Protein AF-A0A7V9P9K7-F1 (afdb_monomer)

Foldseek 3Di:
DVVLVVVLVVCVVVVNNLVSVVSVVVVVCCCVPVVVVVPQVVVCVVVVHNDGDDDDLLRVLVVLLVVLLVLLLCLCCLQVDHDPVNVCVSVVLVVVLVVLCVVCVVPSVSNSVSSNVSSVVSNVNSVVSCVVPVVSNVVVVCCVVVVVPDDDD

Sequence (153 aa):
ESPEIIITILFTLALRPTIALGALISDKINQWTLVVGMIPLAYSLGAGTIAALPLDLRQREEFFLTAAQSLFGLALFLCLRLSLKSAFALLGLFLVQFGLSFYFHNDESRTIVVLTYMAWLYLVLAAGIFALNYRCLIECFRTGLLARNTSPD

Radius of gyration: 18.46 Å; Cα contacts (8 Å, |Δi|>4): 88; chains: 1; bounding box: 40×52×49 Å

pLDDT: mean 88.63, std 10.18, range [42.09, 97.69]

Solvent-accessible surface area (backbone atoms only — not comparable to full-atom values): 8341 Å² total; per-residue (Å²): 107,74,72,57,54,52,52,32,50,51,31,39,75,68,75,35,50,68,61,23,49,50,50,54,52,51,49,53,50,44,48,67,47,55,52,58,55,43,51,41,52,54,49,13,61,73,68,78,41,96,48,81,71,87,67,55,74,58,55,46,31,53,52,48,25,53,51,22,46,49,49,26,52,47,40,56,35,50,77,85,50,78,47,72,68,50,52,48,50,52,52,50,53,50,50,53,51,50,53,50,50,64,71,31,63,89,39,65,72,59,38,43,54,50,34,49,52,52,20,51,50,29,42,54,53,19,51,53,43,41,64,76,42,44,68,47,50,53,50,47,52,49,47,72,68,58,62,80,73,71,82,82,133

Secondary structure (DSSP, 8-state):
-HHHHHHHHHHHHTT-HHHHHHHHHHHHHHIIIIIHHHHHHHHHHHHTS-------HHHHHHHHHHHHHHHHHHHHTTTS---HHHHHHHHHHHHHHHHHHHHHTT-HHHHHHHHHHHHHHHHHHHHHHHHHTHHHHHHHHHHHHHGGG----

Mean predicted aligned error: 6.07 Å

Structure (mmCIF, N/CA/C/O backbone):
data_AF-A0A7V9P9K7-F1
#
_entry.id   AF-A0A7V9P9K7-F1
#
loop_
_atom_site.group_PDB
_atom_site.id
_atom_site.type_symbol
_atom_site.label_atom_id
_atom_site.label_alt_id
_atom_site.label_comp_id
_atom_site.label_asym_id
_atom_site.label_entity_id
_atom_site.label_seq_id
_atom_site.pdbx_PDB_ins_code
_atom_site.Cartn_x
_atom_site.Cartn_y
_atom_site.Cartn_z
_atom_site.occupancy
_atom_site.B_iso_or_equiv
_atom_site.auth_seq_id
_atom_site.auth_comp_id
_atom_site.auth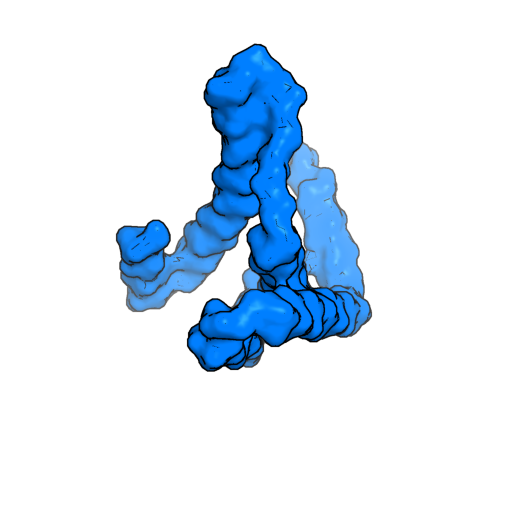_asym_id
_atom_site.auth_atom_id
_atom_site.pdbx_PDB_model_num
ATOM 1 N N . GLU A 1 1 ? 12.593 3.552 4.748 1.00 59.09 1 GLU A N 1
ATOM 2 C CA . GLU A 1 1 ? 11.525 3.172 5.698 1.00 59.09 1 GLU A CA 1
ATOM 3 C C . GLU A 1 1 ? 12.010 2.822 7.105 1.00 59.09 1 GLU A C 1
ATOM 5 O O . GLU A 1 1 ? 11.350 3.205 8.057 1.00 59.09 1 GLU A O 1
ATOM 10 N N . SER A 1 2 ? 13.148 2.137 7.295 1.00 70.00 2 SER A N 1
ATOM 11 C CA . SER A 1 2 ? 13.563 1.645 8.627 1.00 70.00 2 SER A CA 1
ATOM 12 C C . SER A 1 2 ? 13.577 2.690 9.765 1.00 70.00 2 SER A C 1
ATOM 14 O O . SER A 1 2 ? 13.103 2.358 10.849 1.00 70.00 2 SER A O 1
ATOM 16 N N . PRO A 1 3 ? 14.033 3.948 9.572 1.00 81.94 3 PRO A N 1
ATOM 17 C CA . PRO A 1 3 ? 13.933 4.975 10.618 1.00 81.94 3 PRO A CA 1
ATOM 18 C C . PRO A 1 3 ? 12.488 5.374 10.941 1.00 81.94 3 PRO A C 1
ATOM 20 O O . PRO A 1 3 ? 12.142 5.599 12.097 1.00 81.94 3 PRO A O 1
ATOM 23 N N . GLU A 1 4 ? 11.630 5.429 9.929 1.00 86.00 4 GLU A N 1
ATOM 24 C CA . GLU A 1 4 ? 10.231 5.821 10.069 1.00 86.00 4 GLU A CA 1
ATOM 25 C C . GLU A 1 4 ? 9.415 4.765 10.816 1.00 86.00 4 GLU A C 1
ATOM 27 O O . GLU A 1 4 ? 8.654 5.094 11.723 1.00 86.00 4 GLU A O 1
ATOM 32 N N . ILE A 1 5 ? 9.641 3.484 10.512 1.00 89.06 5 ILE A N 1
ATOM 33 C CA . ILE A 1 5 ? 9.011 2.369 11.228 1.00 89.06 5 ILE A CA 1
ATOM 34 C C . ILE A 1 5 ? 9.353 2.436 12.720 1.00 89.06 5 ILE A C 1
ATOM 36 O O . ILE A 1 5 ? 8.468 2.287 13.562 1.00 89.06 5 ILE A O 1
ATOM 40 N N . ILE A 1 6 ? 10.616 2.711 13.060 1.00 93.00 6 ILE A N 1
ATOM 41 C CA . ILE A 1 6 ? 11.049 2.862 14.455 1.00 93.00 6 ILE A CA 1
ATOM 42 C C . ILE A 1 6 ? 10.302 4.021 15.125 1.00 93.00 6 ILE A C 1
ATOM 44 O O . ILE A 1 6 ? 9.771 3.846 16.219 1.00 93.00 6 ILE A O 1
ATOM 48 N N . ILE A 1 7 ? 10.206 5.181 14.471 1.00 91.44 7 ILE A N 1
ATOM 49 C CA . ILE A 1 7 ? 9.491 6.353 15.001 1.00 91.44 7 ILE A CA 1
ATOM 50 C C . ILE A 1 7 ? 8.005 6.036 15.231 1.00 91.44 7 ILE A C 1
ATOM 52 O O . ILE A 1 7 ? 7.459 6.339 16.293 1.00 91.44 7 ILE A O 1
ATOM 56 N N . THR A 1 8 ? 7.357 5.362 14.285 1.00 91.44 8 THR A N 1
ATOM 57 C CA . THR A 1 8 ? 5.960 4.931 14.400 1.00 91.44 8 THR A CA 1
ATOM 58 C C . THR A 1 8 ? 5.759 3.935 15.548 1.00 91.44 8 THR A C 1
ATOM 60 O O . THR A 1 8 ? 4.786 4.047 16.304 1.00 91.44 8 THR A O 1
ATOM 63 N N . ILE A 1 9 ? 6.684 2.988 15.740 1.00 92.94 9 ILE A N 1
ATOM 64 C CA . ILE A 1 9 ? 6.665 2.063 16.883 1.00 92.94 9 ILE A CA 1
ATOM 65 C C . ILE A 1 9 ? 6.815 2.842 18.191 1.00 92.94 9 ILE A C 1
ATOM 67 O O . ILE A 1 9 ? 6.025 2.630 19.108 1.00 92.94 9 ILE A O 1
ATOM 71 N N . LEU A 1 10 ? 7.762 3.781 18.273 1.00 94.44 10 LEU A N 1
ATOM 72 C CA . LEU A 1 10 ? 7.964 4.613 19.461 1.00 94.44 10 LEU A CA 1
ATOM 73 C C . LEU A 1 10 ? 6.713 5.431 19.800 1.00 94.44 10 LEU A C 1
ATOM 75 O O . LEU A 1 10 ? 6.305 5.454 20.959 1.00 94.44 10 LEU A O 1
ATOM 79 N N . PHE A 1 11 ? 6.047 6.037 18.812 1.00 94.25 11 PHE A N 1
ATOM 80 C CA . PHE A 1 11 ? 4.777 6.731 19.040 1.00 94.25 11 PHE A CA 1
ATOM 81 C C . PHE A 1 11 ? 3.667 5.788 19.507 1.00 94.25 11 PHE A C 1
ATOM 83 O O . PHE A 1 11 ? 2.885 6.149 20.387 1.00 94.25 11 PHE A O 1
ATOM 90 N N . THR A 1 12 ? 3.610 4.570 18.972 1.00 92.88 12 THR A N 1
ATOM 91 C CA . THR A 1 12 ? 2.635 3.559 19.401 1.00 92.88 12 THR A CA 1
ATOM 92 C C . THR A 1 12 ? 2.887 3.124 20.848 1.00 92.88 12 THR A C 1
ATOM 94 O O . THR A 1 12 ? 1.952 3.104 21.648 1.00 92.88 12 THR A O 1
ATOM 97 N N . LEU A 1 13 ? 4.146 2.853 21.214 1.00 96.38 13 LEU A N 1
ATOM 98 C CA . LEU A 1 13 ? 4.561 2.504 22.579 1.00 96.38 13 LEU A CA 1
ATOM 99 C C . LEU A 1 13 ? 4.354 3.659 23.567 1.00 96.38 13 LEU A C 1
ATOM 101 O O . LEU A 1 13 ? 4.011 3.428 24.722 1.00 96.38 13 LEU A O 1
ATOM 105 N N . ALA A 1 14 ? 4.480 4.903 23.104 1.00 96.06 14 ALA A N 1
ATOM 106 C CA . ALA A 1 14 ? 4.167 6.105 23.872 1.00 96.06 14 ALA A CA 1
ATOM 107 C C . ALA A 1 14 ? 2.653 6.387 23.994 1.00 96.06 14 ALA A C 1
ATOM 109 O O . ALA A 1 14 ? 2.273 7.494 24.377 1.00 96.06 14 ALA A O 1
ATOM 110 N N . LEU A 1 15 ? 1.786 5.422 23.652 1.00 94.94 15 LEU A N 1
ATOM 111 C CA . LEU A 1 15 ? 0.321 5.535 23.673 1.00 94.94 15 LEU A CA 1
ATOM 112 C C . LEU A 1 15 ? -0.227 6.653 22.766 1.00 94.94 15 LEU A C 1
ATOM 114 O O . LEU A 1 15 ? -1.276 7.237 23.037 1.00 94.94 15 LEU A O 1
ATOM 118 N N . ARG A 1 16 ? 0.457 6.930 21.647 1.00 93.50 16 ARG A N 1
ATOM 119 C CA . ARG A 1 16 ? 0.047 7.897 20.609 1.00 93.50 16 ARG A CA 1
ATOM 120 C C . ARG A 1 16 ? -0.219 7.211 19.253 1.00 93.50 16 ARG A C 1
ATOM 122 O O . ARG A 1 16 ? 0.360 7.615 18.241 1.00 93.50 16 ARG A O 1
ATOM 129 N N . PRO A 1 17 ? -1.117 6.207 19.182 1.00 88.38 17 PRO A N 1
ATOM 130 C CA . PRO A 1 17 ? -1.341 5.420 17.966 1.00 88.38 17 PRO A CA 1
ATOM 131 C C . PRO A 1 17 ? -1.931 6.240 16.812 1.00 88.38 17 PRO A C 1
ATOM 133 O O . PRO A 1 17 ? -1.667 5.941 15.654 1.00 88.38 17 PRO A O 1
ATOM 136 N N . THR A 1 18 ? -2.692 7.301 17.096 1.00 89.56 18 THR A N 1
ATOM 137 C CA . THR A 1 18 ? -3.255 8.176 16.054 1.00 89.56 18 THR A CA 1
ATOM 138 C C . THR A 1 18 ? -2.166 8.9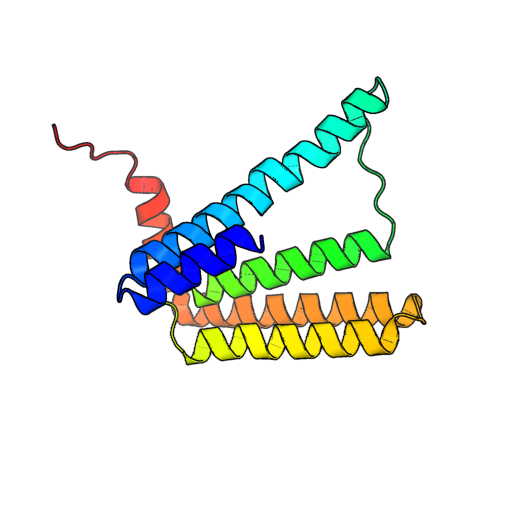39 15.300 1.00 89.56 18 THR A C 1
ATOM 140 O O . THR A 1 18 ? -2.244 9.067 14.083 1.00 89.56 18 THR A O 1
ATOM 143 N N . ILE A 1 19 ? -1.129 9.408 16.006 1.00 90.75 19 ILE A N 1
ATOM 144 C CA . ILE A 1 19 ? 0.018 10.095 15.392 1.00 90.75 19 ILE A CA 1
ATOM 145 C C . ILE A 1 19 ? 0.833 9.097 14.568 1.00 90.75 19 ILE A C 1
ATOM 147 O O . ILE A 1 19 ? 1.177 9.382 13.426 1.00 90.75 19 ILE A O 1
ATOM 151 N N . ALA A 1 20 ? 1.074 7.908 15.127 1.00 90.94 20 ALA A N 1
ATOM 152 C CA . ALA A 1 20 ? 1.761 6.818 14.444 1.00 90.94 20 ALA A CA 1
ATOM 153 C C . ALA A 1 20 ? 1.054 6.424 13.129 1.00 90.94 20 ALA A C 1
ATOM 155 O O . ALA A 1 20 ? 1.675 6.389 12.071 1.00 90.94 20 ALA A O 1
ATOM 156 N N . LEU A 1 21 ? -0.264 6.195 13.172 1.00 89.81 21 LEU A N 1
ATOM 157 C CA . LEU A 1 21 ? -1.063 5.875 11.985 1.00 89.81 21 LEU A CA 1
ATOM 158 C C . LEU A 1 21 ? -1.106 7.029 10.979 1.00 89.81 21 LEU A C 1
ATOM 160 O O . LEU A 1 21 ? -1.013 6.783 9.781 1.00 89.81 21 LEU A O 1
ATOM 164 N N . GLY A 1 22 ? -1.225 8.275 11.447 1.00 89.94 22 GLY A N 1
ATOM 165 C CA . GLY A 1 22 ? -1.194 9.453 10.581 1.00 89.94 22 GLY A CA 1
ATOM 166 C C . GLY A 1 22 ? 0.119 9.575 9.806 1.00 89.94 22 GLY A C 1
ATOM 167 O O . GLY A 1 22 ? 0.088 9.841 8.606 1.00 89.94 22 GLY A O 1
ATOM 168 N N . ALA A 1 23 ? 1.254 9.309 10.462 1.00 90.62 23 ALA A N 1
ATOM 169 C CA . ALA A 1 23 ? 2.564 9.279 9.815 1.00 90.62 23 ALA A CA 1
ATOM 170 C C . ALA A 1 23 ? 2.630 8.197 8.723 1.00 90.62 23 ALA A C 1
ATOM 172 O O . ALA A 1 23 ? 2.927 8.523 7.577 1.00 90.62 23 ALA A O 1
ATOM 173 N N . LEU A 1 24 ? 2.230 6.957 9.038 1.00 90.25 24 LEU A N 1
ATOM 174 C CA . LEU A 1 24 ? 2.217 5.854 8.065 1.00 90.25 24 LEU A CA 1
ATOM 175 C C . LEU A 1 24 ? 1.315 6.127 6.854 1.00 90.25 24 LEU A C 1
ATOM 177 O O . LEU A 1 24 ? 1.665 5.802 5.721 1.00 90.25 24 LEU A O 1
ATOM 181 N N . ILE A 1 25 ? 0.130 6.704 7.079 1.00 89.50 25 ILE A N 1
ATOM 182 C CA . ILE A 1 25 ? -0.793 7.053 5.991 1.00 89.50 25 ILE A CA 1
ATOM 183 C C . ILE A 1 25 ? -0.179 8.153 5.120 1.00 89.50 25 ILE A C 1
ATOM 185 O O . ILE A 1 25 ? -0.225 8.058 3.893 1.00 89.50 25 ILE A O 1
ATOM 189 N N . SER A 1 26 ? 0.408 9.179 5.742 1.00 90.38 26 SER A N 1
ATOM 190 C CA . SER A 1 26 ? 1.065 10.280 5.035 1.00 90.38 26 SER A CA 1
ATOM 191 C C . SER A 1 26 ? 2.215 9.783 4.164 1.00 90.38 26 SER A C 1
ATOM 193 O O . SER A 1 26 ? 2.306 10.169 2.997 1.00 90.38 26 SER A O 1
ATOM 195 N N . ASP A 1 27 ? 3.066 8.907 4.693 1.00 91.25 27 ASP A N 1
ATOM 196 C CA . ASP A 1 27 ? 4.153 8.322 3.917 1.00 91.25 27 ASP A CA 1
ATOM 197 C C . ASP A 1 27 ? 3.621 7.463 2.773 1.00 91.25 27 ASP A C 1
ATOM 199 O O . ASP A 1 27 ? 4.034 7.637 1.626 1.00 91.25 27 ASP A O 1
ATOM 203 N N . LYS A 1 28 ? 2.585 6.647 3.012 1.00 90.25 28 LYS A N 1
ATOM 204 C CA . LYS A 1 28 ? 2.004 5.843 1.934 1.00 90.25 28 LYS A CA 1
ATOM 205 C C . LYS A 1 28 ? 1.446 6.691 0.789 1.00 90.25 28 LYS A C 1
ATOM 207 O O . LYS A 1 28 ? 1.593 6.310 -0.376 1.00 90.25 28 LYS A O 1
ATOM 212 N N . ILE A 1 29 ? 0.826 7.832 1.100 1.00 91.56 29 ILE A N 1
ATOM 213 C CA . ILE A 1 29 ? 0.344 8.797 0.101 1.00 91.56 29 ILE A CA 1
ATOM 214 C C . ILE A 1 29 ? 1.524 9.410 -0.656 1.00 91.56 29 ILE A C 1
ATOM 216 O O . ILE A 1 29 ? 1.501 9.446 -1.887 1.00 91.56 29 ILE A O 1
ATOM 220 N N . ASN A 1 30 ? 2.561 9.859 0.052 1.00 93.12 30 ASN A N 1
ATOM 221 C CA . ASN A 1 30 ? 3.765 10.434 -0.547 1.00 93.12 30 ASN A CA 1
ATOM 222 C C . ASN A 1 30 ? 4.448 9.448 -1.511 1.00 93.12 30 ASN A C 1
ATOM 224 O O . ASN A 1 30 ? 4.774 9.803 -2.645 1.00 93.12 30 ASN A O 1
ATOM 228 N N . GLN A 1 31 ? 4.581 8.185 -1.108 1.00 92.00 31 GLN A N 1
ATOM 229 C CA . GLN A 1 31 ? 5.153 7.134 -1.943 1.00 92.00 31 GLN A CA 1
ATOM 230 C C . GLN A 1 31 ? 4.331 6.892 -3.219 1.00 92.00 31 GLN A C 1
ATOM 232 O O . GLN A 1 31 ? 4.884 6.819 -4.313 1.00 92.00 31 GLN A O 1
ATOM 237 N N . TRP A 1 32 ? 3.004 6.796 -3.115 1.00 91.25 32 TRP A N 1
ATOM 238 C CA . TRP A 1 32 ? 2.153 6.499 -4.274 1.00 91.25 32 TRP A CA 1
ATOM 239 C C . TRP A 1 32 ? 1.908 7.672 -5.215 1.00 91.25 32 TRP A C 1
ATOM 241 O O . TRP A 1 32 ? 1.512 7.458 -6.358 1.00 91.25 32 TRP A O 1
ATOM 251 N N . THR A 1 33 ? 2.107 8.898 -4.744 1.00 91.12 33 THR A N 1
ATOM 252 C CA . THR A 1 33 ? 1.860 10.099 -5.545 1.00 91.12 33 THR A CA 1
ATOM 253 C C . THR A 1 33 ? 3.169 10.674 -6.059 1.00 91.12 33 THR A C 1
ATOM 255 O O . THR A 1 33 ? 3.442 10.619 -7.257 1.00 91.12 33 THR A O 1
ATOM 258 N N . LEU A 1 34 ? 4.010 11.176 -5.156 1.00 90.75 34 LEU A N 1
ATOM 259 C CA . LEU A 1 34 ? 5.246 11.857 -5.510 1.00 90.75 34 LEU A CA 1
ATOM 260 C C . LEU A 1 34 ? 6.284 10.876 -6.039 1.00 90.75 34 LEU A C 1
ATOM 262 O O . LEU A 1 34 ? 6.794 11.086 -7.134 1.00 90.75 34 LEU A O 1
ATOM 266 N N . VAL A 1 35 ? 6.580 9.791 -5.320 1.00 90.50 35 VAL A N 1
ATOM 267 C CA . VAL A 1 35 ? 7.651 8.875 -5.753 1.00 90.50 35 VAL A CA 1
ATOM 268 C C . VAL A 1 35 ? 7.278 8.173 -7.058 1.00 90.50 35 VAL A C 1
ATOM 270 O O . VAL A 1 35 ? 8.032 8.254 -8.026 1.00 90.50 35 VAL A O 1
ATOM 273 N N . VAL A 1 36 ? 6.095 7.556 -7.130 1.00 90.56 36 VAL A N 1
ATOM 274 C CA . VAL A 1 36 ? 5.626 6.888 -8.359 1.00 90.56 36 VAL A CA 1
ATOM 275 C C . VAL A 1 36 ? 5.522 7.865 -9.537 1.00 90.56 36 VAL A C 1
ATOM 277 O O . VAL A 1 36 ? 5.897 7.506 -10.651 1.00 90.56 36 VAL A O 1
ATOM 280 N N . GLY A 1 37 ? 5.075 9.104 -9.310 1.00 88.12 37 GLY A N 1
ATOM 281 C CA . GLY A 1 37 ? 4.987 10.126 -10.357 1.00 88.12 37 GLY A CA 1
ATOM 282 C C . GLY A 1 37 ? 6.343 10.672 -10.818 1.00 88.12 37 GLY A C 1
ATOM 283 O O . GLY A 1 37 ? 6.503 11.016 -11.988 1.00 88.12 37 GLY A O 1
ATOM 284 N N . MET A 1 38 ? 7.341 10.727 -9.932 1.00 93.06 38 MET A N 1
ATOM 285 C CA . MET A 1 38 ? 8.672 11.242 -10.262 1.00 93.06 38 MET A CA 1
ATOM 286 C C . MET A 1 38 ? 9.494 10.281 -11.125 1.00 93.06 38 MET A C 1
ATOM 288 O O . MET A 1 38 ? 10.298 10.756 -11.924 1.00 93.06 38 MET A O 1
ATOM 292 N N . ILE A 1 39 ? 9.305 8.960 -11.018 1.00 92.81 39 ILE A N 1
ATOM 293 C CA . ILE A 1 39 ? 10.125 7.987 -11.766 1.00 92.81 39 ILE A CA 1
ATOM 294 C C . ILE A 1 39 ? 9.986 8.171 -13.294 1.00 92.81 39 ILE A C 1
ATOM 296 O O . ILE A 1 39 ? 11.016 8.332 -13.955 1.00 92.81 39 ILE A O 1
ATOM 300 N N . PRO A 1 40 ? 8.775 8.220 -13.891 1.00 90.88 40 PRO A N 1
ATOM 301 C CA . PRO A 1 40 ? 8.629 8.462 -15.329 1.00 90.88 40 PRO A CA 1
ATOM 302 C C . PRO A 1 40 ? 9.148 9.837 -15.771 1.00 90.88 40 PRO A C 1
ATOM 304 O O . PRO A 1 40 ? 9.693 9.966 -16.868 1.00 90.88 40 PRO A O 1
ATOM 307 N N . LEU A 1 41 ? 9.010 10.860 -14.917 1.00 91.94 41 LEU A N 1
ATOM 308 C CA . LEU A 1 41 ? 9.517 12.207 -15.191 1.00 91.94 41 LEU A CA 1
ATOM 309 C C . LEU A 1 41 ? 11.047 12.223 -15.243 1.00 91.94 41 LEU A C 1
ATOM 311 O O . LEU A 1 41 ? 11.624 12.716 -16.209 1.00 91.94 41 LEU A O 1
ATOM 315 N N . ALA A 1 42 ? 11.704 11.638 -14.241 1.00 93.69 42 ALA A N 1
ATOM 316 C CA . ALA A 1 42 ? 13.156 11.513 -14.201 1.00 93.69 42 ALA A CA 1
ATOM 317 C C . ALA A 1 42 ? 13.685 10.693 -15.388 1.00 93.69 42 ALA A C 1
ATOM 319 O O . ALA A 1 42 ? 14.699 11.061 -15.979 1.00 93.69 42 ALA A O 1
ATOM 320 N N . TYR A 1 43 ? 12.970 9.634 -15.784 1.00 93.69 43 TYR A N 1
ATOM 321 C CA . TYR A 1 43 ? 13.302 8.837 -16.965 1.00 93.69 43 TYR A CA 1
ATOM 322 C C . TYR A 1 43 ? 13.250 9.662 -18.258 1.00 93.69 43 TYR A C 1
ATOM 324 O O . TYR A 1 43 ? 14.221 9.670 -19.011 1.00 93.69 43 TYR A O 1
ATOM 332 N N . SER A 1 44 ? 12.163 10.408 -18.490 1.00 93.88 44 SER A N 1
ATOM 333 C CA . SER A 1 44 ? 12.039 11.293 -19.662 1.00 93.88 44 SER A CA 1
ATOM 334 C C . SER A 1 44 ? 13.138 12.360 -19.698 1.00 93.88 44 SER A C 1
ATOM 336 O O . SER A 1 44 ? 13.741 12.611 -20.741 1.00 93.88 44 SER A O 1
ATOM 338 N N . LEU A 1 45 ? 13.450 12.967 -18.548 1.00 94.25 45 LEU A N 1
ATOM 339 C CA . LEU A 1 45 ? 14.534 13.946 -18.449 1.00 94.25 45 LEU A CA 1
ATOM 340 C C . LEU A 1 45 ? 15.897 13.323 -18.782 1.00 94.25 45 LEU A C 1
ATOM 342 O O . LEU A 1 45 ? 16.655 13.905 -19.553 1.00 94.25 45 LEU A O 1
ATOM 346 N N . GLY A 1 46 ? 16.190 12.129 -18.259 1.00 93.44 46 GLY A N 1
ATOM 347 C CA . GLY A 1 46 ? 17.424 11.399 -18.564 1.00 93.44 46 GLY A CA 1
ATOM 348 C C . GLY A 1 46 ? 17.526 10.947 -20.025 1.00 93.44 46 GLY A C 1
ATOM 349 O O . GLY A 1 46 ? 18.621 10.917 -20.580 1.00 93.44 46 GLY A O 1
ATOM 350 N N . ALA A 1 47 ? 16.395 10.647 -20.667 1.00 92.31 47 ALA A N 1
ATOM 351 C CA . ALA A 1 47 ? 16.322 10.281 -22.081 1.00 92.31 47 ALA A CA 1
ATOM 352 C C . ALA A 1 47 ? 16.401 11.488 -23.039 1.00 92.31 47 ALA A C 1
ATOM 354 O O . ALA A 1 47 ? 16.482 11.298 -24.253 1.00 92.31 47 ALA A O 1
ATOM 355 N N . GLY A 1 48 ? 16.328 12.725 -22.529 1.00 92.50 48 GLY A N 1
ATOM 356 C CA . GLY A 1 48 ? 16.306 13.952 -23.337 1.00 92.50 48 GLY A CA 1
ATOM 357 C C . GLY A 1 48 ? 15.053 14.120 -24.208 1.00 92.50 48 GLY A C 1
ATOM 358 O O . GLY A 1 48 ? 15.002 15.014 -25.051 1.00 92.50 48 GLY A O 1
ATOM 359 N N . THR A 1 49 ? 14.044 13.265 -24.027 1.00 92.00 49 THR A N 1
ATOM 360 C CA . THR A 1 49 ? 12.790 13.240 -24.790 1.00 92.00 49 THR A CA 1
ATOM 361 C C . THR A 1 49 ? 11.648 12.778 -23.888 1.00 92.00 49 THR A C 1
ATOM 363 O O . THR A 1 49 ? 11.869 12.091 -22.893 1.00 92.00 49 THR A O 1
ATOM 366 N N . ILE A 1 50 ? 10.406 13.144 -24.220 1.00 91.75 50 ILE A N 1
ATOM 367 C CA . ILE A 1 50 ? 9.238 12.603 -23.512 1.00 91.75 50 ILE A CA 1
ATOM 368 C C . ILE A 1 50 ? 9.127 11.120 -23.873 1.00 91.75 50 ILE A C 1
ATOM 370 O O . ILE A 1 50 ? 8.752 10.778 -24.994 1.00 91.75 50 ILE A O 1
ATOM 374 N N . ALA A 1 51 ? 9.463 10.255 -22.920 1.00 90.31 51 ALA A N 1
ATOM 375 C CA . ALA A 1 51 ? 9.514 8.816 -23.106 1.00 90.31 51 ALA A CA 1
ATOM 376 C C . ALA A 1 51 ? 8.753 8.114 -21.978 1.00 90.31 51 ALA A C 1
ATOM 378 O O . ALA A 1 51 ? 8.924 8.413 -20.795 1.00 90.31 51 ALA A O 1
ATOM 379 N N . ALA A 1 52 ? 7.900 7.159 -22.345 1.00 88.25 52 ALA A N 1
ATOM 380 C CA . ALA A 1 52 ? 7.236 6.313 -21.366 1.00 88.25 52 ALA A CA 1
ATOM 381 C C . ALA A 1 52 ? 8.262 5.383 -20.710 1.00 88.25 52 ALA A C 1
ATOM 383 O O . ALA A 1 52 ? 9.108 4.818 -21.401 1.00 88.25 52 ALA A O 1
ATOM 384 N N . LEU A 1 53 ? 8.157 5.200 -19.392 1.00 89.38 53 LEU A N 1
ATOM 385 C CA . LEU A 1 53 ? 8.987 4.248 -18.662 1.00 89.38 53 LEU A CA 1
ATOM 386 C C . LEU A 1 53 ? 8.672 2.821 -19.157 1.00 89.38 53 LEU A C 1
ATOM 388 O O . LEU A 1 53 ? 7.537 2.363 -18.975 1.00 89.38 53 LEU A O 1
ATOM 392 N N . PRO A 1 54 ? 9.624 2.111 -19.788 1.00 91.31 54 PRO A N 1
ATOM 393 C CA . PRO A 1 54 ? 9.384 0.759 -20.261 1.00 91.31 54 PRO A CA 1
ATOM 394 C C . PRO A 1 54 ? 9.350 -0.187 -19.062 1.00 91.31 54 PRO A C 1
ATOM 396 O O . PRO A 1 54 ? 10.371 -0.440 -18.432 1.00 91.31 54 PRO A O 1
ATOM 399 N N . LEU A 1 55 ? 8.162 -0.701 -18.750 1.00 90.62 55 LEU A N 1
ATOM 400 C CA . LEU A 1 55 ? 7.987 -1.764 -17.766 1.00 90.62 55 LEU A CA 1
ATOM 401 C C . LEU A 1 55 ? 7.906 -3.108 -18.484 1.00 90.62 55 LEU A C 1
ATOM 403 O O . LEU A 1 55 ? 7.095 -3.258 -19.415 1.00 90.62 55 LEU A O 1
ATOM 407 N N . ASP A 1 56 ? 8.715 -4.065 -18.036 1.00 92.81 56 ASP A N 1
ATOM 408 C CA . ASP A 1 56 ? 8.595 -5.463 -18.446 1.00 92.81 56 ASP A CA 1
ATOM 409 C C . ASP A 1 56 ? 7.293 -6.086 -17.897 1.00 92.81 56 ASP A C 1
ATOM 411 O O . ASP A 1 56 ? 6.536 -5.462 -17.144 1.00 92.81 56 ASP A O 1
ATOM 415 N N . LEU A 1 57 ? 6.968 -7.306 -18.331 1.00 91.19 57 LEU A N 1
ATOM 416 C CA . LEU A 1 57 ? 5.706 -7.939 -17.944 1.00 91.19 57 LEU A CA 1
ATOM 417 C C . LEU A 1 57 ? 5.632 -8.176 -16.429 1.00 91.19 57 LEU A C 1
ATOM 419 O O . LEU A 1 57 ? 4.594 -7.933 -15.819 1.00 91.19 57 LEU A O 1
ATOM 423 N N . ARG A 1 58 ? 6.743 -8.577 -15.810 1.00 90.06 58 ARG A N 1
ATOM 424 C CA . ARG A 1 58 ? 6.827 -8.830 -14.372 1.00 90.06 58 ARG A CA 1
ATOM 425 C C . ARG A 1 58 ? 6.618 -7.552 -13.556 1.00 90.06 58 ARG A C 1
ATOM 427 O O . ARG A 1 58 ? 5.804 -7.548 -12.640 1.00 90.06 58 ARG A O 1
ATOM 434 N N . GLN A 1 59 ? 7.298 -6.467 -13.903 1.00 92.62 59 GLN A N 1
ATOM 435 C CA . GLN A 1 59 ? 7.201 -5.164 -13.248 1.00 92.62 59 GLN A CA 1
ATOM 436 C C . GLN A 1 59 ? 5.790 -4.587 -13.353 1.00 92.62 59 GLN A C 1
ATOM 438 O O . GLN A 1 59 ? 5.305 -3.976 -12.402 1.00 92.62 59 GLN A O 1
ATOM 443 N N . ARG A 1 60 ? 5.102 -4.792 -14.486 1.00 93.50 60 ARG A N 1
ATOM 444 C CA . ARG A 1 60 ? 3.689 -4.403 -14.625 1.00 93.50 60 ARG A CA 1
ATOM 445 C C . ARG A 1 60 ? 2.800 -5.158 -13.649 1.00 93.50 60 ARG A C 1
ATOM 447 O O . ARG A 1 60 ? 1.957 -4.531 -13.014 1.00 93.50 60 ARG A O 1
ATOM 454 N N . GLU A 1 61 ? 3.002 -6.464 -13.501 1.00 94.38 61 GLU A N 1
ATOM 455 C CA . GLU A 1 61 ? 2.242 -7.267 -12.540 1.00 94.38 61 GLU A CA 1
ATOM 456 C C . GLU A 1 61 ? 2.587 -6.916 -11.087 1.00 94.38 61 GLU A C 1
ATOM 458 O O . GLU A 1 61 ? 1.690 -6.815 -10.255 1.00 94.38 61 GLU A O 1
ATOM 463 N N . GLU A 1 62 ? 3.857 -6.653 -10.767 1.00 93.38 62 GLU A N 1
ATOM 464 C CA . GLU A 1 62 ? 4.274 -6.173 -9.442 1.00 93.38 62 GLU A CA 1
ATOM 465 C C . GLU A 1 62 ? 3.629 -4.811 -9.123 1.00 93.38 62 GLU A C 1
ATOM 467 O O . GLU A 1 62 ? 3.091 -4.608 -8.029 1.00 93.38 62 GLU A O 1
ATOM 472 N N . PHE A 1 63 ? 3.599 -3.894 -10.094 1.00 94.12 63 PHE A N 1
ATOM 473 C CA . PHE A 1 63 ? 2.921 -2.605 -9.967 1.00 94.12 63 PHE A CA 1
ATOM 474 C C . PHE A 1 63 ? 1.407 -2.774 -9.775 1.00 94.12 63 PHE A C 1
ATOM 476 O O . PHE A 1 63 ? 0.827 -2.184 -8.859 1.00 94.12 63 PHE A O 1
ATOM 483 N N . PHE A 1 64 ? 0.770 -3.615 -10.595 1.00 95.56 64 PHE A N 1
ATOM 484 C CA . PHE A 1 64 ? -0.662 -3.900 -10.524 1.00 95.56 64 PHE A CA 1
ATOM 485 C C . PHE A 1 64 ? -1.057 -4.526 -9.182 1.00 95.56 64 PHE A C 1
ATOM 487 O O . PHE A 1 64 ? -2.000 -4.065 -8.536 1.00 95.56 64 PHE A O 1
ATOM 494 N N . LEU A 1 65 ? -0.293 -5.513 -8.713 1.00 95.81 65 LEU A N 1
ATOM 495 C CA . LEU A 1 65 ? -0.479 -6.141 -7.410 1.00 95.81 65 LEU A CA 1
ATOM 496 C C . LEU A 1 65 ? -0.367 -5.131 -6.269 1.00 95.81 65 LEU A C 1
ATOM 498 O O . LEU A 1 65 ? -1.218 -5.105 -5.380 1.00 95.81 65 LEU A O 1
ATOM 502 N N . THR A 1 66 ? 0.648 -4.267 -6.306 1.00 94.94 66 THR A N 1
ATOM 503 C CA . THR A 1 66 ? 0.850 -3.247 -5.270 1.00 94.94 66 THR A CA 1
ATOM 504 C C . THR A 1 66 ? -0.307 -2.240 -5.268 1.00 94.94 66 THR A C 1
ATOM 506 O O . THR A 1 66 ? -0.770 -1.826 -4.198 1.00 94.94 66 THR A O 1
ATOM 509 N N . ALA A 1 67 ? -0.823 -1.862 -6.443 1.00 95.44 67 ALA A N 1
ATOM 510 C CA . ALA A 1 67 ? -1.991 -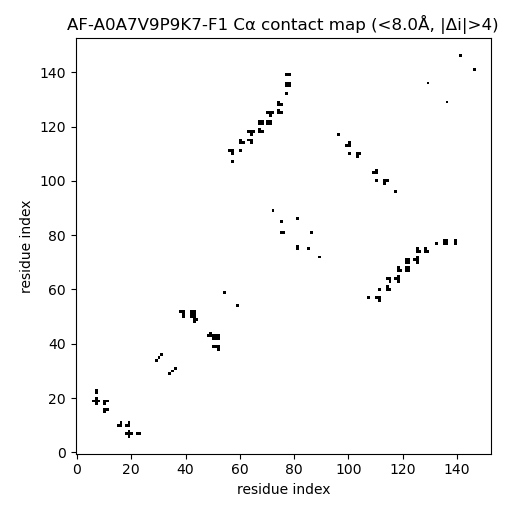0.990 -6.566 1.00 95.44 67 ALA A CA 1
ATOM 511 C C . ALA A 1 67 ? -3.257 -1.653 -5.995 1.00 95.44 67 ALA A C 1
ATOM 513 O O . ALA A 1 67 ? -3.972 -1.041 -5.198 1.00 95.44 67 ALA A O 1
ATOM 514 N N . ALA A 1 68 ? -3.494 -2.927 -6.321 1.00 97.00 68 ALA A N 1
ATOM 515 C CA . ALA A 1 68 ? -4.610 -3.709 -5.795 1.00 97.00 68 ALA A CA 1
ATOM 516 C C . ALA A 1 68 ? -4.545 -3.867 -4.266 1.00 97.00 68 ALA A C 1
ATOM 518 O O . ALA A 1 68 ? -5.535 -3.628 -3.572 1.00 97.00 68 ALA A O 1
ATOM 519 N N . GLN A 1 69 ? -3.368 -4.190 -3.722 1.00 95.88 69 GLN A N 1
ATOM 520 C CA . GLN A 1 69 ? -3.138 -4.271 -2.278 1.00 95.88 69 GLN A CA 1
ATOM 521 C C . GLN A 1 69 ? -3.381 -2.916 -1.595 1.00 95.88 69 GLN A C 1
ATOM 523 O O . GLN A 1 69 ? -3.945 -2.862 -0.503 1.00 95.88 69 GLN A O 1
ATOM 528 N N . SER A 1 70 ? -2.996 -1.812 -2.239 1.00 93.88 70 SER A N 1
ATOM 529 C CA . SER A 1 70 ? -3.217 -0.462 -1.705 1.00 93.88 70 SER A CA 1
ATOM 530 C C . SER A 1 70 ? -4.703 -0.108 -1.666 1.00 93.88 70 SER A C 1
ATOM 532 O O . SER A 1 70 ? -5.176 0.442 -0.671 1.00 93.88 70 SER A O 1
ATOM 534 N N . LEU A 1 71 ? -5.461 -0.495 -2.696 1.00 94.44 71 LEU A N 1
ATOM 535 C CA . LEU A 1 71 ? -6.913 -0.334 -2.719 1.00 94.44 71 LEU A CA 1
ATOM 536 C C . LEU A 1 71 ? -7.600 -1.186 -1.641 1.00 94.44 71 LEU A C 1
ATOM 538 O O . LEU A 1 71 ? -8.516 -0.709 -0.975 1.00 94.44 71 LEU A O 1
ATOM 542 N N . PHE A 1 72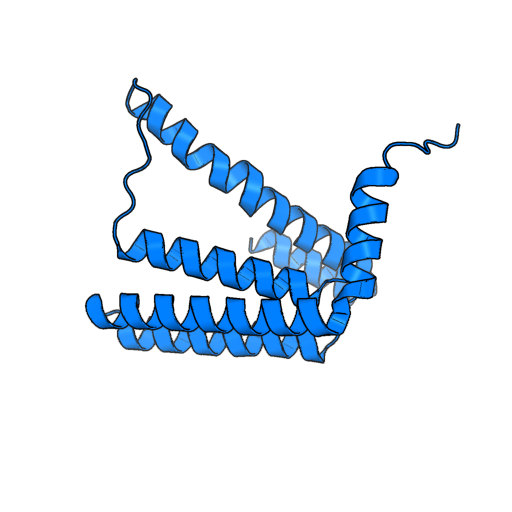 ? -7.137 -2.417 -1.420 1.00 95.25 72 PHE A N 1
ATOM 543 C CA . PHE A 1 72 ? -7.613 -3.263 -0.324 1.00 95.25 72 PHE A CA 1
ATOM 544 C C . PHE A 1 72 ? -7.297 -2.668 1.056 1.00 95.25 72 PHE A C 1
ATOM 546 O O . PHE A 1 72 ? -8.165 -2.634 1.927 1.00 95.25 72 PHE A O 1
ATOM 553 N N . GLY A 1 73 ? -6.088 -2.133 1.248 1.00 92.31 73 GLY A N 1
ATOM 554 C CA . GLY A 1 73 ? -5.718 -1.403 2.460 1.00 92.31 73 GLY A CA 1
ATOM 555 C C . GLY A 1 73 ? -6.629 -0.203 2.713 1.00 92.31 73 GLY A C 1
ATOM 556 O O . GLY A 1 73 ? -7.137 -0.050 3.822 1.00 92.31 73 GLY A O 1
ATOM 557 N N . LEU A 1 74 ? -6.914 0.590 1.675 1.00 91.12 74 LEU A N 1
ATOM 558 C CA . LEU A 1 74 ? -7.875 1.693 1.740 1.00 91.12 74 LEU A CA 1
ATOM 559 C C . LEU A 1 74 ? -9.288 1.201 2.086 1.00 91.12 74 LEU A C 1
ATOM 561 O O . LEU A 1 74 ? -9.951 1.803 2.928 1.00 91.12 74 LEU A O 1
ATOM 565 N N . ALA A 1 75 ? -9.729 0.088 1.492 1.00 91.44 75 ALA A N 1
ATOM 566 C CA . ALA A 1 75 ? -11.027 -0.518 1.777 1.00 91.44 75 ALA A CA 1
ATOM 567 C C . ALA A 1 75 ? -11.163 -0.919 3.253 1.00 91.44 75 ALA A C 1
ATOM 569 O O . ALA A 1 75 ? -12.204 -0.713 3.869 1.00 91.44 75 ALA A O 1
ATOM 570 N N . LEU A 1 76 ? -10.096 -1.444 3.856 1.00 89.56 76 LEU A N 1
ATOM 571 C CA . LEU A 1 76 ? -10.056 -1.767 5.283 1.00 89.56 76 LEU A CA 1
ATOM 572 C C . LEU A 1 76 ? -9.965 -0.530 6.192 1.00 89.56 76 LEU A C 1
ATOM 574 O O . LEU A 1 76 ? -10.335 -0.609 7.362 1.00 89.56 76 LEU A O 1
ATOM 578 N N . PHE A 1 77 ? -9.485 0.596 5.663 1.00 86.31 77 PHE A N 1
ATOM 579 C CA . PHE A 1 77 ? -9.336 1.878 6.362 1.00 86.31 77 PHE A CA 1
ATOM 580 C C . PHE A 1 77 ? -10.490 2.859 6.138 1.00 86.31 77 PHE A C 1
ATOM 582 O O . PHE A 1 77 ? -10.418 3.999 6.594 1.00 86.31 77 PHE A O 1
ATOM 589 N N . LEU A 1 78 ? -11.560 2.425 5.475 1.00 77.69 78 LEU A N 1
ATOM 590 C CA . LEU A 1 78 ? -12.618 3.271 4.920 1.00 77.69 78 LEU A CA 1
ATOM 591 C C . LEU A 1 78 ? -13.254 4.285 5.875 1.00 77.69 78 LEU A C 1
ATOM 593 O O . LEU A 1 78 ? -13.748 5.309 5.427 1.00 77.69 78 LEU A O 1
ATOM 597 N N . CYS A 1 79 ? -13.247 3.996 7.177 1.00 69.69 79 CYS A N 1
ATOM 598 C CA . CYS A 1 79 ? -13.805 4.859 8.218 1.00 69.69 79 CYS A CA 1
ATOM 599 C C . CYS A 1 79 ? -12.729 5.396 9.181 1.00 69.69 79 CYS A C 1
ATOM 601 O O . CYS A 1 79 ? -13.017 5.617 10.357 1.00 69.69 79 CYS A O 1
ATOM 603 N N . LEU A 1 80 ? -11.475 5.535 8.716 1.00 69.00 80 LEU A N 1
ATOM 604 C CA . LEU A 1 80 ? -10.306 5.997 9.492 1.00 69.00 80 LEU A CA 1
ATOM 605 C C . LEU A 1 80 ? -10.037 5.168 10.763 1.00 69.00 80 LEU A C 1
ATOM 607 O O . LEU A 1 80 ? -9.419 5.632 11.720 1.00 69.00 80 LEU A O 1
ATOM 611 N N . ARG A 1 81 ? -10.513 3.919 10.785 1.00 74.50 81 ARG A N 1
ATOM 612 C CA . ARG A 1 81 ? -10.375 2.993 11.910 1.00 74.50 81 ARG A CA 1
ATOM 613 C C . ARG A 1 81 ? -9.804 1.676 11.414 1.00 74.50 81 ARG A C 1
ATOM 615 O O . ARG A 1 81 ? -10.497 0.915 10.747 1.00 74.50 81 ARG A O 1
ATOM 622 N N . LEU A 1 82 ? -8.564 1.387 11.795 1.00 81.12 82 LEU A N 1
ATOM 623 C CA . LEU A 1 82 ? -7.980 0.066 11.603 1.00 81.12 82 LEU A CA 1
ATOM 624 C C . LEU A 1 82 ? -8.316 -0.814 12.810 1.00 81.12 82 LEU A C 1
ATOM 626 O O . LEU A 1 82 ? -7.892 -0.542 13.931 1.00 81.12 82 LEU A O 1
ATOM 630 N N . SER A 1 83 ? -9.073 -1.881 12.583 1.00 87.06 83 SER A N 1
ATOM 631 C CA . SER A 1 83 ? -9.288 -2.921 13.590 1.00 87.06 83 SER A CA 1
ATOM 632 C C . SER A 1 83 ? -8.107 -3.898 13.634 1.00 87.06 83 SER A C 1
ATOM 634 O O . SER A 1 83 ? -7.401 -4.084 12.644 1.00 87.06 83 SER A O 1
ATOM 636 N N . LEU A 1 84 ? -7.928 -4.619 14.744 1.00 88.69 84 LEU A N 1
ATOM 637 C CA . LEU A 1 84 ? -6.937 -5.704 14.797 1.00 88.69 84 LEU A CA 1
ATOM 638 C C . LEU A 1 84 ? -7.202 -6.777 13.731 1.00 88.69 84 LEU A C 1
ATOM 640 O O . LEU A 1 84 ? -6.266 -7.296 13.133 1.00 88.69 84 LEU A O 1
ATOM 644 N N . LYS A 1 85 ? -8.476 -7.070 13.437 1.00 90.31 85 LYS A N 1
ATOM 645 C CA . LYS A 1 85 ? -8.854 -8.034 12.392 1.00 90.31 85 LYS A CA 1
ATOM 646 C C . LYS A 1 85 ? -8.368 -7.591 11.012 1.00 90.31 85 LYS A C 1
ATOM 648 O O . LYS A 1 85 ? -7.830 -8.406 10.272 1.00 90.31 85 LYS A O 1
ATOM 653 N N . SER A 1 86 ? -8.524 -6.309 10.679 1.00 90.00 86 SER A N 1
ATOM 654 C CA . SER A 1 86 ? -8.053 -5.766 9.402 1.00 90.00 86 SER A CA 1
ATOM 655 C C . SER A 1 86 ? -6.527 -5.694 9.332 1.00 90.00 86 SER A C 1
ATOM 657 O O . SER A 1 86 ? -5.961 -5.997 8.285 1.00 90.00 86 SER A O 1
ATOM 659 N N . ALA A 1 87 ? -5.855 -5.387 10.446 1.00 90.75 87 ALA A N 1
ATOM 660 C CA . ALA A 1 87 ? -4.397 -5.448 10.535 1.00 90.75 87 ALA A CA 1
ATOM 661 C C . ALA A 1 87 ? -3.865 -6.868 10.265 1.00 90.75 87 ALA A C 1
ATOM 663 O O . ALA A 1 87 ? -2.974 -7.047 9.437 1.00 90.75 87 ALA A O 1
ATOM 664 N N . PHE A 1 88 ? -4.453 -7.887 10.903 1.00 94.38 88 PHE A N 1
ATOM 665 C CA . PHE A 1 88 ? -4.084 -9.285 10.661 1.00 94.38 88 PHE A CA 1
ATOM 666 C C . PHE A 1 88 ? -4.433 -9.754 9.248 1.00 9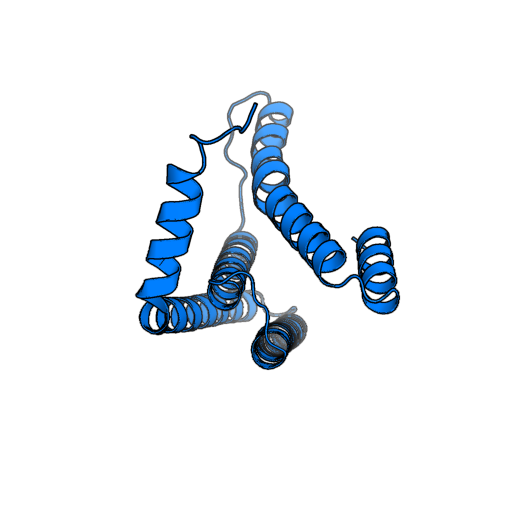4.38 88 PHE A C 1
ATOM 668 O O . PHE A 1 88 ? -3.674 -10.531 8.679 1.00 94.38 88 PHE A O 1
ATOM 675 N N . ALA A 1 89 ? -5.531 -9.275 8.658 1.00 93.31 89 ALA A N 1
ATOM 676 C CA . ALA A 1 89 ? -5.866 -9.580 7.269 1.00 93.31 89 ALA A CA 1
ATOM 677 C C . ALA A 1 89 ? -4.807 -9.034 6.295 1.00 93.31 89 ALA A C 1
ATOM 679 O O . ALA A 1 89 ? -4.360 -9.767 5.416 1.00 93.31 89 ALA A O 1
ATOM 680 N N . LEU A 1 90 ? -4.364 -7.782 6.482 1.00 92.50 90 LEU A N 1
ATOM 681 C CA . LEU A 1 90 ? -3.287 -7.185 5.684 1.00 92.50 90 LEU A CA 1
ATOM 682 C C . LEU A 1 90 ? -1.973 -7.942 5.850 1.00 92.50 90 LEU A C 1
ATOM 684 O O . LEU A 1 90 ? -1.363 -8.329 4.857 1.00 92.50 90 LEU A O 1
ATOM 688 N N . LEU A 1 91 ? -1.557 -8.179 7.097 1.00 94.69 91 LEU A N 1
ATOM 689 C CA . LEU A 1 91 ? -0.311 -8.880 7.386 1.00 94.69 91 LEU A CA 1
ATOM 690 C C . LEU A 1 91 ? -0.339 -10.314 6.847 1.00 94.69 91 LEU A C 1
ATOM 692 O O . LEU A 1 91 ? 0.617 -10.750 6.219 1.00 94.69 91 LEU A O 1
ATOM 696 N N . GLY A 1 92 ? -1.436 -11.039 7.062 1.00 96.44 92 GLY A N 1
ATOM 697 C CA . GLY A 1 92 ? -1.590 -12.419 6.614 1.00 96.44 92 GLY A CA 1
ATOM 698 C C . GLY A 1 92 ? -1.527 -12.544 5.095 1.00 96.44 92 GLY A C 1
ATOM 699 O O . GLY A 1 92 ? -0.751 -13.348 4.585 1.00 96.44 92 GLY A O 1
ATOM 700 N N . LEU A 1 93 ? -2.283 -11.717 4.365 1.00 94.88 93 LEU A N 1
ATOM 701 C CA . LEU A 1 93 ? -2.251 -11.726 2.899 1.00 94.88 93 LEU A CA 1
ATOM 702 C C . LEU A 1 93 ? -0.884 -11.299 2.353 1.00 94.88 93 LEU A C 1
ATOM 704 O O . LEU A 1 93 ? -0.380 -11.935 1.428 1.00 94.88 93 LEU A O 1
ATOM 708 N N . PHE A 1 94 ? -0.247 -10.300 2.970 1.00 94.81 94 PHE A N 1
ATOM 709 C CA . PHE A 1 94 ? 1.111 -9.895 2.616 1.00 94.81 94 PHE A CA 1
ATOM 710 C C . PHE A 1 94 ? 2.127 -11.025 2.832 1.00 94.81 94 PHE A C 1
ATOM 712 O O . PHE A 1 94 ? 2.952 -11.277 1.960 1.00 94.81 94 PHE A O 1
ATOM 719 N N . LEU A 1 95 ? 2.065 -11.747 3.955 1.00 96.50 95 LEU A N 1
ATOM 720 C CA . LEU A 1 95 ? 2.977 -12.862 4.232 1.00 96.50 95 LEU A CA 1
ATOM 721 C C . LEU A 1 95 ? 2.759 -14.039 3.277 1.00 96.50 95 LEU A C 1
ATOM 723 O O . LEU A 1 95 ? 3.732 -14.641 2.826 1.00 96.50 95 LEU A O 1
ATOM 727 N N . VAL A 1 96 ? 1.505 -14.346 2.931 1.00 95.00 96 VAL A N 1
ATOM 728 C CA . VAL A 1 96 ? 1.182 -15.359 1.914 1.00 95.00 96 VAL A CA 1
ATOM 729 C C . VAL A 1 96 ? 1.765 -14.954 0.563 1.00 95.00 96 VAL A C 1
ATOM 731 O O . VAL A 1 96 ? 2.465 -15.745 -0.066 1.00 95.00 96 VAL A O 1
ATOM 734 N N . GLN A 1 97 ? 1.541 -13.709 0.143 1.00 93.62 97 GLN A N 1
ATOM 735 C CA . GLN A 1 97 ? 2.111 -13.156 -1.083 1.00 93.62 97 GLN A CA 1
ATOM 736 C C . GLN A 1 97 ? 3.641 -13.225 -1.082 1.00 93.62 97 GLN A C 1
ATOM 738 O O . GLN A 1 97 ? 4.238 -13.663 -2.063 1.00 93.62 97 GLN A O 1
ATOM 743 N N . PHE A 1 98 ? 4.275 -12.807 0.013 1.00 92.94 98 PHE A N 1
ATOM 744 C CA . PHE A 1 98 ? 5.725 -12.814 0.167 1.00 92.94 98 PHE A CA 1
ATOM 745 C C . PHE A 1 98 ? 6.288 -14.237 0.079 1.00 92.94 98 PHE A C 1
ATOM 747 O O . PHE A 1 98 ? 7.238 -14.474 -0.663 1.00 92.94 98 PHE A O 1
ATOM 754 N N . GLY A 1 99 ? 5.665 -15.198 0.766 1.00 93.62 99 GLY A N 1
ATOM 755 C CA . GLY A 1 99 ? 6.063 -16.605 0.719 1.00 93.62 99 GLY A CA 1
ATOM 756 C C . GLY A 1 99 ? 5.909 -17.223 -0.672 1.00 93.62 99 GLY A C 1
ATOM 757 O O . GLY A 1 99 ? 6.813 -17.914 -1.137 1.00 93.62 99 GLY A O 1
ATOM 758 N N . LEU A 1 100 ? 4.806 -16.933 -1.370 1.00 91.38 100 LEU A N 1
ATOM 759 C CA . LEU A 1 100 ? 4.590 -17.389 -2.746 1.00 91.38 100 LEU A CA 1
ATOM 760 C C . LEU A 1 100 ? 5.605 -16.769 -3.714 1.00 91.38 100 LEU A C 1
ATOM 762 O O . LEU A 1 100 ? 6.181 -17.483 -4.531 1.00 91.38 100 LEU A O 1
ATOM 766 N N . SER A 1 101 ? 5.859 -15.463 -3.599 1.00 88.25 101 SER A N 1
ATOM 767 C CA . SER A 1 101 ? 6.851 -14.757 -4.418 1.00 88.25 101 SER A CA 1
ATOM 768 C C . SER A 1 101 ? 8.258 -15.321 -4.205 1.00 88.25 101 SER A C 1
ATOM 770 O O . SER A 1 101 ? 8.984 -15.555 -5.168 1.00 88.25 101 SER A O 1
ATOM 772 N N . PHE A 1 102 ? 8.620 -15.629 -2.956 1.00 90.50 102 PHE A N 1
ATOM 773 C CA . PHE A 1 102 ? 9.895 -16.266 -2.629 1.00 90.50 102 PHE A CA 1
ATOM 774 C C . PHE A 1 102 ? 10.004 -17.683 -3.210 1.00 90.50 102 PHE A C 1
ATOM 776 O O . PHE A 1 102 ? 11.038 -18.047 -3.763 1.00 90.50 102 PHE A O 1
ATOM 783 N N . TYR A 1 103 ? 8.934 -18.478 -3.125 1.00 90.69 103 TYR A N 1
ATOM 784 C CA . TYR A 1 103 ? 8.918 -19.853 -3.626 1.00 90.69 103 TYR A CA 1
ATOM 785 C C . TYR A 1 103 ? 9.017 -19.931 -5.158 1.00 90.69 103 TYR A C 1
ATOM 787 O O . TYR A 1 103 ? 9.780 -20.735 -5.690 1.00 90.69 103 TYR A O 1
ATOM 795 N N . PHE A 1 104 ? 8.275 -19.082 -5.875 1.00 89.62 104 PHE A N 1
ATOM 796 C CA . PHE A 1 104 ? 8.227 -19.090 -7.341 1.00 89.62 104 PHE A CA 1
ATOM 797 C C . PHE A 1 104 ? 9.279 -18.198 -8.009 1.00 89.62 104 PHE A C 1
ATOM 799 O O . PHE A 1 104 ? 9.317 -18.148 -9.233 1.00 89.62 104 PHE A O 1
ATOM 806 N N . HIS A 1 105 ? 10.170 -17.555 -7.246 1.00 85.81 105 HIS A N 1
ATOM 807 C CA . HIS A 1 105 ? 11.132 -16.566 -7.751 1.00 85.81 105 HIS A CA 1
ATOM 808 C C . HIS A 1 105 ? 11.965 -17.028 -8.962 1.00 85.81 105 HIS A C 1
ATOM 810 O O . HIS A 1 105 ? 12.293 -16.210 -9.818 1.00 85.81 105 HIS A O 1
ATOM 816 N N . ASN A 1 106 ? 12.290 -18.324 -9.047 1.00 87.06 106 ASN A N 1
ATOM 817 C CA . ASN A 1 106 ? 13.096 -18.893 -10.135 1.00 87.06 106 ASN A CA 1
ATOM 818 C C . ASN A 1 106 ? 12.298 -19.183 -11.422 1.00 87.06 106 ASN A C 1
ATOM 820 O O . ASN A 1 106 ? 12.901 -19.468 -12.453 1.00 87.06 106 ASN A O 1
ATOM 824 N N . ASP A 1 107 ? 10.964 -19.141 -11.372 1.00 90.56 107 ASP A N 1
ATOM 825 C CA . ASP A 1 107 ? 10.079 -19.374 -12.515 1.00 90.56 107 ASP A CA 1
ATOM 826 C C . ASP A 1 107 ? 9.287 -18.099 -12.822 1.00 90.56 107 ASP A C 1
ATOM 828 O O . ASP A 1 107 ? 8.308 -17.747 -12.153 1.00 90.56 107 ASP A O 1
ATOM 832 N N . GLU A 1 108 ? 9.730 -17.388 -13.856 1.00 86.44 108 GLU A N 1
ATOM 833 C CA . GLU A 1 108 ? 9.154 -16.109 -14.263 1.00 86.44 108 GLU A CA 1
ATOM 834 C C . GLU A 1 108 ? 7.683 -16.248 -14.680 1.00 86.44 108 GLU A C 1
ATOM 836 O O . GLU A 1 108 ? 6.841 -15.442 -14.281 1.00 86.44 108 GLU A O 1
ATOM 841 N N . SER A 1 109 ? 7.342 -17.322 -15.399 1.00 90.50 109 SER A N 1
ATOM 842 C CA . SER A 1 109 ? 5.978 -17.565 -15.877 1.00 90.50 109 SER A CA 1
ATOM 843 C C . SER A 1 109 ? 5.003 -17.789 -14.719 1.00 90.50 109 SER A C 1
ATOM 845 O O . SER A 1 109 ? 3.912 -17.216 -14.690 1.00 90.50 109 SER A O 1
ATOM 847 N N . ARG A 1 110 ? 5.414 -18.576 -13.718 1.00 90.25 110 ARG A N 1
ATOM 848 C CA . ARG A 1 110 ? 4.610 -18.841 -12.518 1.00 90.25 110 ARG A CA 1
ATOM 849 C C . ARG A 1 110 ? 4.510 -17.613 -11.635 1.00 90.25 110 ARG A C 1
ATOM 851 O O . ARG A 1 110 ? 3.438 -17.358 -11.095 1.00 90.25 110 ARG A O 1
ATOM 858 N N . THR A 1 111 ? 5.591 -16.844 -11.524 1.00 91.00 111 THR A N 1
ATOM 859 C CA . THR A 1 111 ? 5.604 -15.598 -10.757 1.00 91.00 111 THR A CA 1
ATOM 860 C C . THR A 1 111 ? 4.563 -14.620 -11.295 1.00 91.00 111 THR A C 1
ATOM 862 O O . THR A 1 111 ? 3.728 -14.157 -10.525 1.00 91.00 111 THR A O 1
ATOM 865 N N . ILE A 1 112 ? 4.545 -14.373 -12.610 1.00 91.56 112 ILE A N 1
ATOM 866 C CA . ILE A 1 112 ? 3.563 -13.492 -13.268 1.00 91.56 112 ILE A CA 1
ATOM 867 C C . ILE A 1 112 ? 2.137 -13.944 -12.939 1.00 91.56 112 ILE A C 1
ATOM 869 O O . ILE A 1 112 ? 1.338 -13.163 -12.431 1.00 91.56 112 ILE A O 1
ATOM 873 N N . VAL A 1 113 ? 1.840 -15.230 -13.134 1.00 93.12 113 VAL A N 1
ATOM 874 C CA . VAL A 1 113 ? 0.508 -15.795 -12.872 1.00 93.12 113 VAL A CA 1
ATOM 875 C C . VAL A 1 113 ? 0.088 -15.616 -11.407 1.00 93.12 113 VAL A C 1
ATOM 877 O O . VAL A 1 113 ? -1.049 -15.232 -11.128 1.00 93.12 113 VAL A O 1
ATOM 880 N N . VAL A 1 114 ? 0.996 -15.862 -10.461 1.00 93.12 114 VAL A N 1
ATOM 881 C CA . VAL A 1 114 ? 0.738 -15.684 -9.024 1.00 93.12 114 VAL A CA 1
ATOM 882 C C . VAL A 1 114 ? 0.477 -14.217 -8.680 1.00 93.12 114 VAL A C 1
ATOM 884 O O . VAL A 1 114 ? -0.472 -13.936 -7.946 1.00 93.12 114 VAL A O 1
ATOM 887 N N . LEU A 1 115 ? 1.274 -13.287 -9.219 1.00 93.75 115 LEU A N 1
ATOM 888 C CA . LEU A 1 115 ? 1.085 -11.848 -9.018 1.00 93.75 115 LEU A CA 1
ATOM 889 C C . LEU A 1 115 ? -0.304 -11.413 -9.512 1.00 93.75 115 LEU A C 1
ATOM 891 O O . LEU A 1 115 ? -1.047 -10.782 -8.758 1.00 93.75 115 LEU A O 1
ATOM 895 N N . THR A 1 116 ? -0.695 -11.831 -10.720 1.00 94.69 116 THR A N 1
ATOM 896 C CA . THR A 1 116 ? -2.003 -11.507 -11.303 1.00 94.69 116 THR A CA 1
ATOM 897 C C . THR A 1 116 ? -3.157 -12.052 -10.457 1.00 94.69 116 THR A C 1
ATOM 899 O O . THR A 1 116 ? -4.094 -11.316 -10.139 1.00 94.69 116 THR A O 1
ATOM 902 N N . TYR A 1 117 ? -3.111 -13.326 -10.046 1.00 95.38 117 TYR A N 1
ATOM 903 C CA . TYR A 1 117 ? -4.177 -13.916 -9.224 1.00 95.38 117 TYR A CA 1
ATOM 904 C C . TYR A 1 117 ? -4.297 -13.248 -7.854 1.00 95.38 117 TYR A C 1
ATOM 906 O O . TYR A 1 117 ? -5.411 -12.992 -7.393 1.00 95.38 117 TYR A O 1
ATOM 914 N N . MET A 1 118 ? -3.170 -12.927 -7.214 1.00 95.44 118 MET A N 1
ATOM 915 C CA . MET A 1 118 ? -3.175 -12.207 -5.941 1.00 95.44 118 MET A CA 1
ATOM 916 C C . MET A 1 118 ? -3.737 -10.791 -6.097 1.00 95.44 118 MET A C 1
ATOM 918 O O . MET A 1 118 ? -4.501 -10.345 -5.242 1.00 95.44 118 MET A O 1
ATOM 922 N N . ALA A 1 119 ? -3.433 -10.101 -7.199 1.00 96.75 119 ALA A N 1
ATOM 923 C CA . ALA A 1 119 ? -3.970 -8.772 -7.470 1.00 96.75 119 ALA A CA 1
ATOM 924 C C . ALA A 1 119 ? -5.500 -8.812 -7.595 1.00 96.75 119 ALA A C 1
ATOM 926 O O . ALA A 1 119 ? -6.201 -8.052 -6.925 1.00 96.75 119 ALA A O 1
ATOM 927 N N . TRP A 1 120 ? -6.034 -9.760 -8.370 1.00 97.56 120 TRP A N 1
ATOM 928 C CA . TRP A 1 120 ? -7.479 -9.966 -8.473 1.00 97.56 120 TRP A CA 1
ATOM 929 C C . TRP A 1 120 ? -8.121 -10.348 -7.140 1.00 97.56 120 TRP A C 1
ATOM 931 O O . TRP A 1 120 ? -9.198 -9.841 -6.827 1.00 97.56 120 TRP A O 1
ATOM 941 N N . LEU A 1 121 ? -7.461 -11.175 -6.325 1.00 97.00 121 LEU A N 1
ATOM 942 C CA . LEU A 1 121 ? -7.933 -11.498 -4.979 1.00 97.00 121 LEU A CA 1
ATOM 943 C C . LEU A 1 121 ? -8.078 -10.232 -4.121 1.00 97.00 121 LEU A C 1
ATOM 945 O O . LEU A 1 121 ? -9.138 -10.017 -3.533 1.00 97.00 121 LEU A O 1
ATOM 949 N N . TYR A 1 122 ? -7.060 -9.366 -4.086 1.00 97.62 122 TYR A N 1
ATOM 950 C CA . TYR A 1 122 ? -7.142 -8.094 -3.362 1.00 97.62 122 TYR A CA 1
ATOM 951 C C . TYR A 1 122 ? -8.263 -7.199 -3.893 1.00 97.62 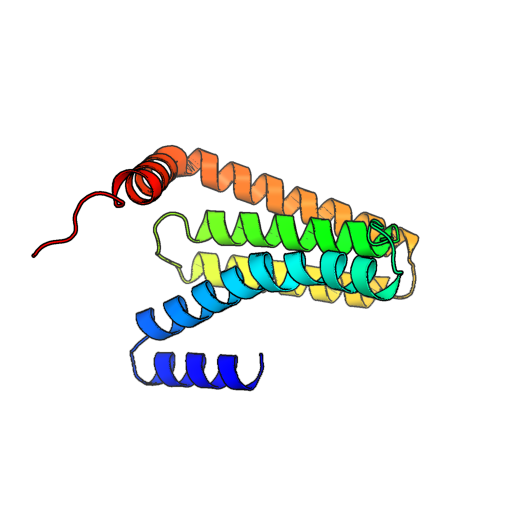122 TYR A C 1
ATOM 953 O O . TYR A 1 122 ? -8.992 -6.616 -3.092 1.00 97.62 122 TYR A O 1
ATOM 961 N N . LEU A 1 123 ? -8.449 -7.116 -5.215 1.00 97.69 123 LEU A N 1
ATOM 962 C CA . LEU A 1 123 ? -9.524 -6.322 -5.816 1.00 97.69 123 LEU A CA 1
ATOM 963 C C . LEU A 1 123 ? -10.914 -6.845 -5.448 1.00 97.69 123 LEU A C 1
ATOM 965 O O . LEU A 1 123 ? -11.781 -6.051 -5.089 1.00 97.69 123 LEU A O 1
ATOM 969 N N . VAL A 1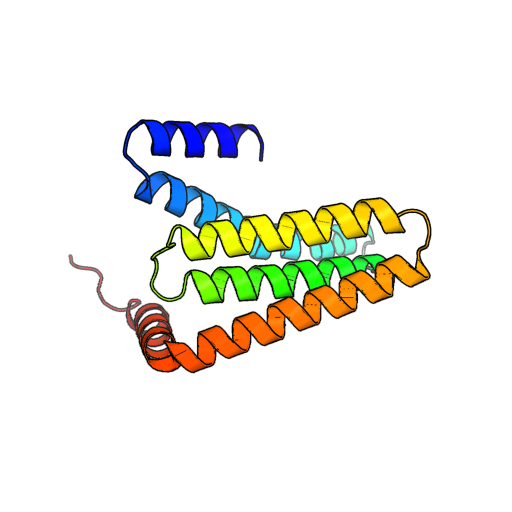 124 ? -11.131 -8.161 -5.494 1.00 97.56 124 VAL A N 1
ATOM 970 C CA . VAL A 1 124 ? -12.415 -8.776 -5.119 1.00 97.56 124 VAL A CA 1
ATOM 971 C C . VAL A 1 124 ? -12.712 -8.537 -3.641 1.00 97.56 124 VAL A C 1
ATOM 973 O O . VAL A 1 124 ? -13.826 -8.144 -3.292 1.00 97.56 124 VAL A O 1
ATOM 976 N N . LEU A 1 125 ? -11.716 -8.711 -2.768 1.00 96.06 125 LEU A N 1
ATOM 977 C CA . LEU A 1 125 ? -11.864 -8.430 -1.341 1.00 96.06 125 LEU A CA 1
ATOM 978 C C . LEU A 1 125 ? -12.147 -6.945 -1.083 1.00 96.06 125 LEU A C 1
ATOM 980 O O . LEU A 1 125 ? -13.050 -6.620 -0.312 1.00 96.06 125 LEU A O 1
ATOM 984 N N . ALA A 1 126 ? -11.424 -6.045 -1.754 1.00 95.81 126 ALA A N 1
ATOM 985 C CA . ALA A 1 126 ? -11.644 -4.607 -1.659 1.00 95.81 126 ALA A CA 1
ATOM 986 C C . ALA A 1 126 ? -13.064 -4.240 -2.103 1.00 95.81 126 ALA A C 1
ATOM 988 O O . ALA A 1 126 ? -13.784 -3.576 -1.362 1.00 95.81 126 ALA A O 1
ATOM 989 N N . ALA A 1 127 ? -13.496 -4.721 -3.271 1.00 95.44 127 ALA A N 1
ATOM 990 C CA . ALA A 1 127 ? -14.832 -4.488 -3.808 1.00 95.44 127 ALA A CA 1
ATOM 991 C C . ALA A 1 127 ? -15.927 -5.012 -2.869 1.00 95.44 127 ALA A C 1
ATOM 993 O O . ALA A 1 127 ? -16.902 -4.306 -2.617 1.00 95.44 127 ALA A O 1
ATOM 994 N N . GLY A 1 128 ? -15.746 -6.204 -2.291 1.00 95.06 128 GLY A N 1
ATOM 995 C CA . GLY A 1 128 ? -16.657 -6.751 -1.288 1.00 95.06 128 GLY A CA 1
ATOM 996 C C . GLY A 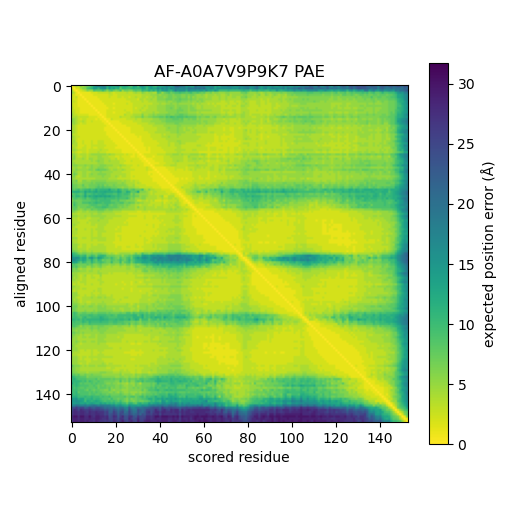1 128 ? -16.768 -5.852 -0.055 1.00 95.06 128 GLY A C 1
ATOM 997 O O . GLY A 1 128 ? -17.871 -5.539 0.387 1.00 95.06 128 GLY A O 1
ATOM 998 N N . ILE A 1 129 ? -15.642 -5.362 0.469 1.00 92.75 129 ILE A N 1
ATOM 999 C CA . ILE A 1 129 ? -15.633 -4.453 1.624 1.00 92.75 129 ILE A CA 1
ATOM 1000 C C . ILE A 1 129 ? -16.274 -3.104 1.277 1.00 92.75 129 ILE A C 1
ATOM 1002 O O . ILE A 1 129 ? -17.082 -2.608 2.064 1.00 92.75 129 ILE A O 1
ATOM 1006 N N . PHE A 1 130 ? -15.968 -2.532 0.109 1.00 93.50 130 PHE A N 1
ATOM 1007 C CA . PHE A 1 130 ? -16.597 -1.304 -0.384 1.00 93.50 130 PHE A CA 1
ATOM 1008 C C . PHE A 1 130 ? -18.113 -1.464 -0.507 1.00 93.50 130 PHE A C 1
ATOM 1010 O O . PHE A 1 130 ? -18.854 -0.593 -0.058 1.00 93.50 130 PHE A O 1
ATOM 1017 N N . ALA A 1 131 ? -18.580 -2.584 -1.062 1.00 92.88 131 ALA A N 1
ATOM 1018 C CA . ALA A 1 131 ? -20.001 -2.867 -1.224 1.00 92.88 131 ALA A CA 1
ATOM 1019 C C . ALA A 1 131 ? -20.711 -3.017 0.129 1.00 92.88 131 ALA A C 1
ATOM 1021 O O . ALA A 1 131 ? -21.782 -2.447 0.329 1.00 92.88 131 ALA A O 1
ATOM 1022 N N . LEU A 1 132 ? -20.098 -3.719 1.087 1.00 91.56 132 LEU A N 1
ATOM 1023 C CA . LEU A 1 132 ? -20.655 -3.880 2.434 1.00 91.56 132 LEU A CA 1
ATOM 1024 C C . LEU A 1 132 ? -20.663 -2.565 3.233 1.00 91.56 132 LEU A C 1
ATOM 1026 O O . LEU A 1 132 ? -21.557 -2.351 4.048 1.00 91.56 132 LEU A O 1
ATOM 1030 N N . ASN A 1 133 ? -19.704 -1.666 2.983 1.00 89.38 133 ASN A N 1
ATOM 1031 C CA . ASN A 1 133 ? -19.519 -0.411 3.724 1.00 89.38 133 ASN A CA 1
ATOM 1032 C C . ASN A 1 133 ? -19.807 0.846 2.880 1.00 89.38 133 ASN A C 1
ATOM 1034 O O . ASN A 1 133 ? -19.305 1.932 3.181 1.00 89.38 133 ASN A O 1
ATOM 1038 N N . TYR A 1 134 ? -20.643 0.729 1.844 1.00 88.00 134 TYR A N 1
ATOM 1039 C CA . TYR A 1 134 ? -20.890 1.787 0.853 1.00 88.00 134 TYR A CA 1
ATOM 1040 C C . TYR A 1 134 ? -21.354 3.123 1.463 1.00 88.00 134 TYR A C 1
ATOM 1042 O O . TYR A 1 134 ? -21.080 4.188 0.917 1.00 88.00 134 TYR A O 1
ATOM 1050 N N . ARG A 1 135 ? -22.027 3.095 2.621 1.00 85.62 135 ARG A N 1
ATOM 1051 C CA . ARG A 1 135 ? -22.462 4.311 3.330 1.00 85.62 135 ARG A CA 1
ATOM 1052 C C . ARG A 1 135 ? -21.280 5.139 3.830 1.00 85.62 135 ARG A C 1
ATOM 1054 O O . ARG A 1 135 ? -21.243 6.342 3.600 1.00 85.62 135 ARG A O 1
ATOM 1061 N N . CYS A 1 136 ? -20.299 4.482 4.447 1.00 84.44 136 CYS A N 1
ATOM 1062 C CA . CYS A 1 136 ? -19.087 5.144 4.924 1.00 84.44 136 CYS A CA 1
ATOM 1063 C C . CYS A 1 136 ? -18.257 5.674 3.744 1.00 84.44 136 CYS A C 1
ATOM 1065 O O . CYS A 1 136 ? -17.689 6.758 3.827 1.00 84.44 136 CYS A O 1
ATOM 1067 N N . LEU A 1 137 ? -18.269 4.971 2.602 1.00 83.25 137 LEU A N 1
ATOM 1068 C CA . LEU A 1 137 ? -17.601 5.427 1.379 1.00 83.25 137 LEU A CA 1
ATOM 1069 C C . LEU A 1 137 ? -18.152 6.778 0.918 1.00 83.25 137 LEU A C 1
ATOM 1071 O O . LEU A 1 137 ? -17.389 7.701 0.637 1.00 83.25 137 LEU A O 1
ATOM 1075 N N . ILE A 1 138 ? -19.481 6.896 0.881 1.00 85.44 138 ILE A N 1
ATOM 1076 C CA . ILE A 1 138 ? -20.172 8.130 0.500 1.00 85.44 138 ILE A CA 1
ATOM 1077 C C . ILE A 1 138 ? -19.852 9.252 1.495 1.00 85.44 138 ILE A C 1
ATOM 1079 O O . ILE A 1 138 ? -19.594 10.379 1.079 1.00 85.44 138 ILE A O 1
ATOM 1083 N N . GLU A 1 139 ? -19.823 8.964 2.798 1.00 84.81 139 GLU A N 1
ATOM 1084 C CA . GLU A 1 139 ? -19.477 9.954 3.826 1.00 84.81 139 GLU A CA 1
ATOM 1085 C C . GLU A 1 139 ? -18.029 10.443 3.719 1.00 84.81 139 GLU A C 1
ATOM 1087 O O . GLU A 1 139 ? -17.789 11.653 3.787 1.00 84.81 139 GLU A O 1
ATOM 1092 N N . CYS A 1 140 ? -17.070 9.541 3.500 1.00 82.69 140 CYS A N 1
ATOM 1093 C CA . CYS A 1 140 ? -15.669 9.897 3.283 1.00 82.69 140 CYS A CA 1
ATOM 1094 C C . CYS A 1 140 ? -15.504 10.756 2.030 1.00 82.69 140 CYS A C 1
ATOM 1096 O O . CYS A 1 140 ? -14.826 11.781 2.073 1.00 82.69 140 CYS A O 1
ATOM 1098 N N . PHE A 1 141 ? -16.173 10.387 0.937 1.00 83.44 141 PHE A N 1
ATOM 1099 C CA . PHE A 1 141 ? -16.147 11.150 -0.308 1.00 83.44 141 PHE A CA 1
ATOM 1100 C C . PHE A 1 141 ? -16.755 12.545 -0.127 1.00 83.44 141 PHE A C 1
ATOM 1102 O O . PHE A 1 141 ? -16.167 13.546 -0.535 1.00 83.44 141 PHE A O 1
ATOM 1109 N N . ARG A 1 142 ? -17.895 12.625 0.570 1.00 83.75 142 ARG A N 1
ATOM 1110 C CA . ARG A 1 142 ? -18.551 13.888 0.914 1.00 83.75 142 ARG A CA 1
ATOM 1111 C C . ARG A 1 142 ? -17.639 14.769 1.764 1.00 83.75 142 ARG A C 1
ATOM 1113 O O . ARG A 1 142 ? -17.516 15.952 1.479 1.00 83.75 142 ARG A O 1
ATOM 1120 N N . THR A 1 143 ? -16.987 14.207 2.776 1.00 81.44 143 THR A N 1
ATOM 1121 C CA . THR A 1 143 ? -16.092 14.957 3.669 1.00 81.44 143 THR A CA 1
ATOM 1122 C C . THR A 1 143 ? -14.845 15.428 2.925 1.00 81.44 143 THR A C 1
ATOM 1124 O O . THR A 1 143 ? -14.511 16.601 2.999 1.00 81.44 143 THR A O 1
ATOM 1127 N N . GLY A 1 144 ? -14.199 14.564 2.140 1.00 78.25 144 GLY A N 1
ATOM 1128 C CA . GLY A 1 144 ? -12.995 14.917 1.382 1.00 78.25 144 GLY A CA 1
ATOM 1129 C C . GLY A 1 144 ? -13.223 16.000 0.321 1.00 78.25 144 GLY A C 1
ATOM 1130 O O . GLY A 1 144 ? -12.361 16.853 0.131 1.00 78.25 144 GLY A O 1
ATOM 1131 N N . LEU A 1 145 ? -14.386 16.004 -0.342 1.00 77.88 145 LEU A N 1
ATOM 1132 C CA . LEU A 1 145 ? -14.723 17.012 -1.356 1.00 77.88 145 LEU A CA 1
ATOM 1133 C C . LEU A 1 145 ? -15.332 18.293 -0.774 1.00 77.88 145 LEU A C 1
ATOM 1135 O O . LEU A 1 145 ? -15.053 19.375 -1.287 1.00 77.88 145 LEU A O 1
ATOM 1139 N N . LEU A 1 146 ? -16.161 18.195 0.274 1.00 70.88 146 LEU A N 1
ATOM 1140 C CA . LEU A 1 146 ? -16.874 19.350 0.839 1.00 70.88 146 LEU A CA 1
ATOM 1141 C C . LEU A 1 146 ? -16.122 20.049 1.980 1.00 70.88 146 LEU A C 1
ATOM 1143 O O . LEU A 1 146 ? -16.378 21.227 2.219 1.00 70.88 146 LEU A O 1
ATOM 1147 N N . ALA A 1 147 ? -15.169 19.395 2.657 1.00 59.00 147 ALA A N 1
ATOM 1148 C CA . ALA A 1 147 ? -14.390 20.019 3.736 1.00 59.00 147 ALA A CA 1
ATOM 1149 C C . ALA A 1 147 ? -13.398 21.094 3.250 1.00 59.00 147 ALA A C 1
ATOM 1151 O O . ALA A 1 147 ? -12.701 21.699 4.060 1.00 59.00 147 ALA A O 1
ATOM 1152 N N . ARG A 1 148 ? -13.365 21.403 1.946 1.00 55.12 148 ARG A N 1
ATOM 1153 C CA . ARG A 1 148 ? -12.600 22.534 1.402 1.00 55.12 148 ARG A CA 1
ATOM 1154 C C . ARG A 1 148 ? -13.144 23.910 1.842 1.00 55.12 148 ARG A C 1
ATOM 1156 O O . ARG A 1 148 ? -12.500 24.905 1.541 1.00 55.12 148 ARG A O 1
ATOM 1163 N N . ASN A 1 149 ? -14.287 23.983 2.542 1.00 50.91 149 ASN A N 1
ATOM 1164 C CA . ASN A 1 149 ? -15.023 25.240 2.746 1.00 50.91 149 ASN A CA 1
ATOM 1165 C C . ASN A 1 149 ? -15.265 25.713 4.194 1.00 50.91 149 ASN A C 1
ATOM 1167 O O . ASN A 1 149 ? -16.102 26.589 4.391 1.00 50.91 149 ASN A O 1
ATOM 1171 N N . THR A 1 150 ? -14.552 25.215 5.206 1.00 52.69 150 THR A N 1
ATOM 1172 C CA . THR A 1 150 ? -14.640 25.808 6.558 1.00 52.69 150 THR A CA 1
ATOM 1173 C C . THR A 1 150 ? -13.266 25.935 7.208 1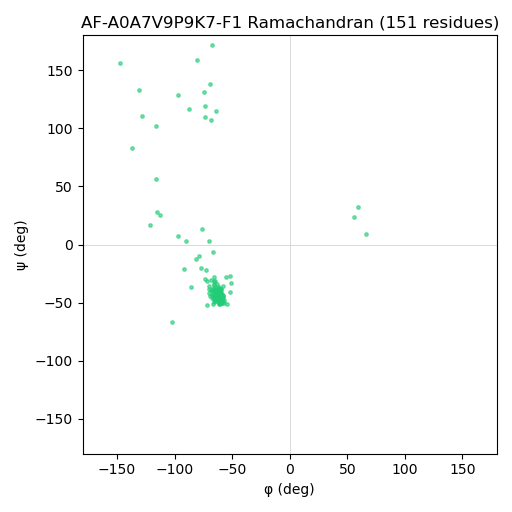.00 52.69 150 THR A C 1
ATOM 1175 O O . THR A 1 150 ? -12.864 25.088 8.003 1.00 52.69 150 THR A O 1
ATOM 1178 N N . SER A 1 151 ? -12.547 27.004 6.871 1.00 44.66 151 SER A N 1
ATOM 1179 C CA . SER A 1 151 ? -11.595 27.631 7.789 1.00 44.66 151 SER A CA 1
ATOM 1180 C C . SER A 1 151 ? -12.399 28.386 8.856 1.00 44.66 151 SER A C 1
ATOM 1182 O O . SER A 1 151 ? -13.168 29.270 8.478 1.00 44.66 151 SER A O 1
ATOM 1184 N N . PRO A 1 152 ? -12.295 28.056 10.152 1.00 53.38 152 PRO A N 1
ATOM 1185 C CA . PRO A 1 152 ? -12.664 29.000 11.194 1.00 53.38 152 PRO A CA 1
ATOM 1186 C C . PRO A 1 152 ? -11.561 30.064 11.291 1.00 53.38 152 PRO A C 1
ATOM 1188 O O . PRO A 1 152 ? -10.380 29.709 11.303 1.00 53.38 152 PRO A O 1
ATOM 1191 N N . ASP A 1 153 ? -11.978 31.329 11.305 1.00 42.09 153 ASP A N 1
ATOM 1192 C CA . ASP A 1 153 ? -11.161 32.504 11.641 1.00 42.09 153 ASP A CA 1
ATOM 1193 C C . ASP A 1 153 ? -10.461 32.371 13.007 1.00 42.09 153 ASP A C 1
ATOM 1195 O O . ASP A 1 153 ? -11.041 31.729 13.920 1.00 42.09 153 ASP A O 1
#